Protein AF-A0A957VR36-F1 (afdb_monomer)

Radius of gyration: 20.51 Å; Cα contacts (8 Å, |Δi|>4): 41; chains: 1; bounding box: 46×29×47 Å

Solvent-accessible surface area (backbone atoms only — not comparable to full-atom values): 5712 Å² total; per-residue (Å²): 108,76,69,76,78,45,57,92,58,43,72,81,75,48,73,53,78,92,72,61,63,95,59,81,55,90,84,42,49,68,65,67,69,66,49,57,67,69,60,53,50,53,39,32,52,52,18,60,71,50,59,86,67,78,76,74,84,82,59,70,70,47,64,46,32,34,81,74,72,66,46,51,61,74,40,48,52,60,52,45,54,54,49,55,51,50,52,38,55,72,70,69

Structure (mmCIF, N/CA/C/O backbone):
data_AF-A0A957VR36-F1
#
_entry.id   AF-A0A957VR36-F1
#
loop_
_atom_site.group_PDB
_atom_site.id
_atom_site.type_symbol
_atom_site.label_atom_id
_atom_site.label_alt_id
_atom_site.label_comp_id
_atom_site.label_asym_id
_atom_site.label_entity_id
_atom_site.label_seq_id
_atom_site.pdbx_PDB_ins_code
_atom_site.Cartn_x
_atom_site.Cartn_y
_atom_site.Cartn_z
_atom_site.occupancy
_atom_site.B_iso_or_equiv
_atom_site.auth_seq_id
_atom_site.auth_comp_id
_atom_site.auth_asym_id
_atom_site.auth_atom_id
_atom_site.pdbx_PDB_model_num
ATOM 1 N N . MET A 1 1 ? 9.754 1.749 -32.440 1.00 58.69 1 MET A N 1
ATOM 2 C CA . MET A 1 1 ? 9.448 1.561 -30.998 1.00 58.69 1 MET A CA 1
ATOM 3 C C . MET A 1 1 ? 10.460 2.327 -30.144 1.00 58.69 1 MET 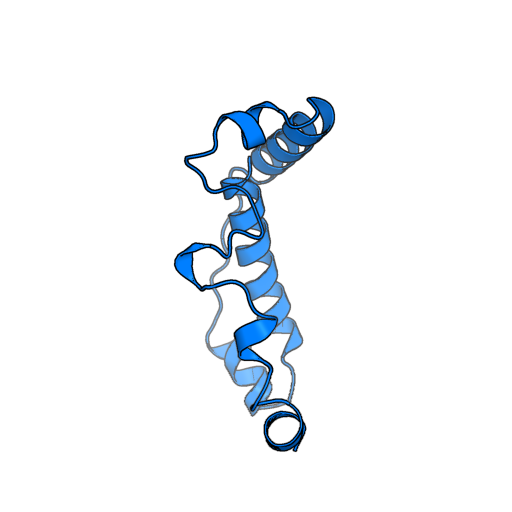A C 1
ATOM 5 O O . MET A 1 1 ? 11.597 2.456 -30.574 1.00 58.69 1 MET A O 1
ATOM 9 N N . LEU A 1 2 ? 10.100 2.838 -28.954 1.00 66.44 2 LEU A N 1
ATOM 10 C CA . LEU A 1 2 ? 11.051 3.535 -28.051 1.00 66.44 2 LEU A CA 1
ATOM 11 C C . LEU A 1 2 ? 12.300 2.683 -27.761 1.00 66.44 2 LEU A C 1
ATOM 13 O O . LEU A 1 2 ? 13.419 3.183 -27.801 1.00 66.44 2 LEU A O 1
ATOM 17 N N . ALA A 1 3 ? 12.105 1.377 -27.576 1.00 69.06 3 ALA A N 1
ATOM 18 C CA . ALA A 1 3 ? 13.185 0.427 -27.345 1.00 69.06 3 ALA A CA 1
ATOM 19 C C . ALA A 1 3 ? 14.204 0.353 -28.497 1.00 69.06 3 ALA A C 1
ATOM 21 O O . ALA A 1 3 ? 15.367 0.112 -28.226 1.00 69.06 3 ALA A O 1
ATOM 22 N N . GLU A 1 4 ? 13.817 0.605 -29.752 1.00 71.12 4 GLU A N 1
ATOM 23 C CA . GLU A 1 4 ? 14.718 0.540 -30.921 1.00 71.12 4 GLU A CA 1
ATOM 24 C C . GLU A 1 4 ? 15.567 1.807 -31.093 1.00 71.12 4 GLU A C 1
ATOM 26 O O . GLU A 1 4 ? 16.609 1.766 -31.736 1.00 71.12 4 GLU A O 1
ATOM 31 N N . ARG A 1 5 ? 15.127 2.945 -30.539 1.00 71.62 5 ARG A N 1
ATOM 32 C CA . ARG A 1 5 ? 15.831 4.234 -30.668 1.00 71.62 5 ARG A CA 1
ATOM 33 C C . ARG A 1 5 ? 16.853 4.492 -29.568 1.00 71.62 5 ARG A C 1
ATOM 35 O O . ARG A 1 5 ? 17.756 5.289 -29.782 1.00 71.62 5 ARG A O 1
ATOM 42 N N . PHE A 1 6 ? 16.697 3.859 -28.407 1.00 73.50 6 PHE A N 1
ATOM 43 C CA . PHE A 1 6 ? 17.460 4.210 -27.206 1.00 73.50 6 PHE A CA 1
ATOM 44 C C . PHE A 1 6 ? 18.255 3.045 -26.602 1.00 73.50 6 PHE A C 1
ATOM 46 O O . PHE A 1 6 ? 18.951 3.249 -25.617 1.00 73.50 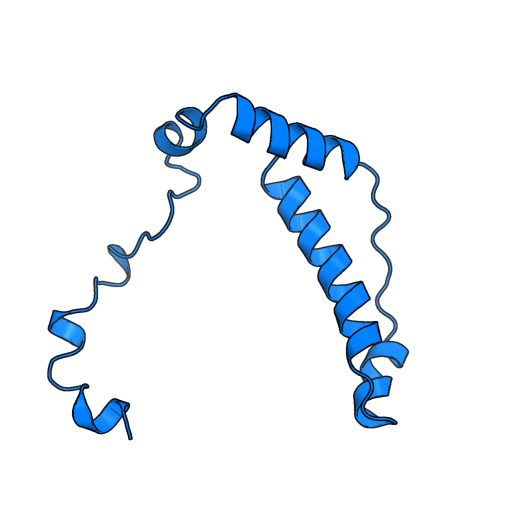6 PHE A O 1
ATOM 53 N N . THR A 1 7 ? 18.197 1.831 -27.163 1.00 73.50 7 THR A N 1
ATOM 54 C CA . THR A 1 7 ? 18.863 0.648 -26.576 1.00 73.50 7 THR A CA 1
ATOM 55 C C . THR A 1 7 ? 20.384 0.735 -26.565 1.00 73.50 7 THR A C 1
ATOM 57 O O . THR A 1 7 ? 20.987 0.224 -25.627 1.00 73.50 7 THR A O 1
ATOM 60 N N . ALA A 1 8 ? 20.993 1.359 -27.578 1.00 76.00 8 ALA A N 1
ATOM 61 C CA . ALA A 1 8 ? 22.449 1.381 -27.735 1.00 76.00 8 ALA A CA 1
ATOM 62 C C . ALA A 1 8 ? 23.165 2.070 -26.557 1.00 76.00 8 ALA A C 1
ATOM 64 O O . ALA A 1 8 ? 24.201 1.580 -26.118 1.00 76.00 8 ALA A O 1
ATOM 65 N N . ASP A 1 9 ? 22.561 3.124 -25.995 1.00 81.00 9 ASP A N 1
ATOM 66 C CA . ASP A 1 9 ? 23.173 3.947 -24.941 1.00 81.00 9 ASP A CA 1
ATOM 67 C C . ASP A 1 9 ? 22.455 3.839 -23.584 1.00 81.00 9 ASP A C 1
ATOM 69 O O . ASP A 1 9 ? 22.877 4.451 -22.601 1.00 81.00 9 ASP A O 1
ATOM 73 N N . LEU A 1 10 ? 21.364 3.068 -23.485 1.00 79.06 10 LEU A N 1
ATOM 74 C CA . LEU A 1 10 ? 20.559 2.975 -22.260 1.00 79.06 10 LEU A CA 1
ATOM 75 C C . LEU A 1 10 ? 21.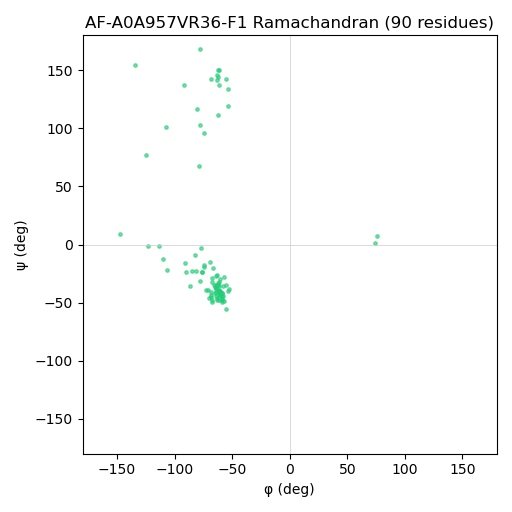368 2.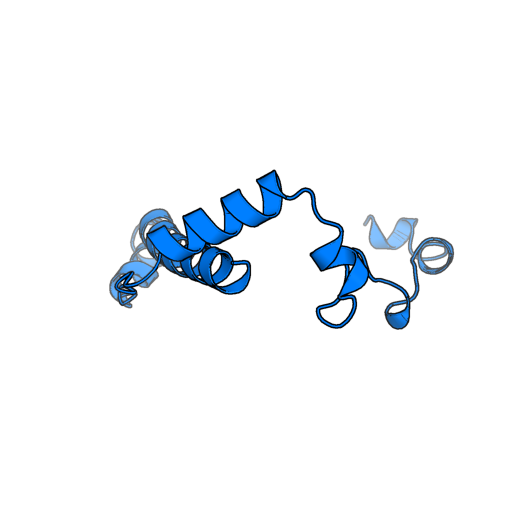432 -21.076 1.00 79.06 10 LEU A C 1
ATOM 77 O O . LEU A 1 10 ? 21.251 2.936 -19.962 1.00 79.06 10 LEU A O 1
ATOM 81 N N . SER A 1 11 ? 22.225 1.439 -21.312 1.00 80.19 11 SER A N 1
ATOM 82 C CA . SER A 1 11 ? 23.079 0.857 -20.271 1.00 80.19 11 SER A CA 1
ATOM 83 C C . SER A 1 11 ? 24.074 1.860 -19.680 1.00 80.19 11 SER A C 1
ATOM 85 O O . SER A 1 11 ? 24.441 1.716 -18.519 1.00 80.19 11 SER A O 1
ATOM 87 N N . ALA A 1 12 ? 24.464 2.895 -20.432 1.00 84.62 12 ALA A N 1
ATOM 88 C CA . ALA A 1 12 ? 25.345 3.956 -19.945 1.00 84.62 12 ALA A CA 1
ATOM 89 C C . ALA A 1 12 ? 24.639 4.942 -18.993 1.00 84.62 12 ALA A C 1
ATOM 91 O O . ALA A 1 12 ? 25.308 5.665 -18.260 1.00 84.62 12 ALA A O 1
ATOM 92 N N . HIS A 1 13 ? 23.302 4.969 -18.988 1.00 85.06 13 HIS A N 1
ATOM 93 C CA . HIS A 1 13 ? 22.495 5.905 -18.193 1.00 85.06 13 HIS A CA 1
ATOM 94 C C . HIS A 1 13 ? 21.746 5.231 -17.037 1.00 85.06 13 HIS A C 1
ATOM 96 O O . HIS A 1 13 ? 21.203 5.916 -16.170 1.00 85.06 13 HIS A O 1
ATOM 102 N N . LEU A 1 14 ? 21.691 3.898 -17.017 1.00 86.38 14 LEU A N 1
ATOM 103 C CA . LEU A 1 14 ? 21.057 3.142 -15.947 1.00 86.38 14 LEU A CA 1
ATOM 104 C C . LEU A 1 14 ? 22.075 2.778 -14.871 1.00 86.38 14 LEU A C 1
ATOM 106 O O . LEU A 1 14 ? 23.179 2.315 -15.150 1.00 86.38 14 LEU A O 1
ATOM 110 N N . GLN A 1 15 ? 21.663 2.923 -13.616 1.00 89.12 15 GLN A N 1
ATOM 111 C CA . GLN A 1 15 ? 22.385 2.308 -12.511 1.00 89.12 15 GLN A CA 1
ATOM 112 C C . GLN A 1 15 ? 22.348 0.784 -12.665 1.00 89.12 15 GLN A C 1
ATOM 114 O O . GLN A 1 15 ? 21.353 0.215 -13.126 1.00 89.12 15 GLN A O 1
ATOM 119 N N . SER A 1 16 ? 23.426 0.110 -12.259 1.00 88.56 16 SER A N 1
ATOM 120 C CA . SER A 1 16 ? 23.413 -1.348 -12.190 1.00 88.56 16 SER A CA 1
ATOM 121 C C . SER A 1 16 ? 22.346 -1.806 -11.197 1.00 88.56 16 SER A C 1
ATOM 123 O O . SER A 1 16 ? 22.056 -1.122 -10.213 1.00 88.56 16 SER A O 1
ATOM 125 N N . ARG A 1 17 ? 21.773 -2.991 -11.433 1.00 85.62 17 ARG A N 1
ATOM 126 C CA . ARG A 1 17 ? 20.729 -3.548 -10.562 1.00 85.62 17 ARG A CA 1
ATOM 127 C C . ARG A 1 17 ? 21.160 -3.584 -9.092 1.00 85.62 17 ARG A C 1
ATOM 129 O O . ARG A 1 17 ? 20.355 -3.294 -8.220 1.00 85.62 17 ARG A O 1
ATOM 136 N N . ASP A 1 18 ? 22.424 -3.904 -8.834 1.00 88.62 18 ASP A N 1
ATOM 137 C CA . ASP A 1 18 ? 22.953 -4.044 -7.474 1.00 88.62 18 ASP A CA 1
ATOM 138 C C . ASP A 1 18 ? 23.195 -2.686 -6.785 1.00 88.62 18 ASP A C 1
ATOM 140 O O . ASP A 1 18 ? 23.185 -2.601 -5.554 1.00 88.62 18 ASP A O 1
ATOM 144 N N . ALA A 1 19 ? 23.377 -1.617 -7.570 1.00 88.94 19 ALA A N 1
ATOM 145 C CA . ALA A 1 19 ? 23.515 -0.245 -7.082 1.00 88.94 19 ALA A CA 1
ATOM 146 C C . ALA A 1 19 ? 22.172 0.502 -6.986 1.00 88.94 19 ALA A C 1
ATOM 148 O O . ALA A 1 19 ? 22.095 1.535 -6.321 1.00 88.94 19 ALA A O 1
ATOM 149 N N . PHE A 1 20 ? 21.115 0.003 -7.631 1.00 90.62 20 PHE A N 1
ATOM 150 C CA . PHE A 1 20 ? 19.807 0.651 -7.646 1.00 90.62 20 PHE A CA 1
ATOM 151 C C . PHE A 1 20 ? 19.081 0.476 -6.304 1.00 90.62 20 PHE A C 1
ATOM 153 O O . PHE A 1 20 ? 18.415 -0.528 -6.052 1.00 90.62 20 PHE A O 1
ATOM 160 N N . ARG A 1 21 ? 19.210 1.484 -5.436 1.00 90.38 21 ARG A N 1
ATOM 161 C CA . ARG A 1 21 ? 18.541 1.567 -4.128 1.00 90.38 21 ARG A CA 1
ATOM 162 C C . ARG A 1 21 ? 17.756 2.880 -4.041 1.00 90.38 21 ARG A C 1
ATOM 164 O O . ARG A 1 21 ? 18.242 3.836 -3.442 1.00 90.38 21 ARG A O 1
ATOM 171 N N . PRO A 1 22 ? 16.575 2.970 -4.683 1.00 91.75 22 PRO A N 1
ATOM 172 C CA . PRO A 1 22 ? 15.800 4.213 -4.736 1.00 91.75 22 PRO A CA 1
ATOM 173 C C . PRO A 1 22 ? 15.255 4.638 -3.366 1.00 91.75 22 PRO A C 1
ATOM 175 O O . PRO A 1 22 ? 14.910 5.801 -3.178 1.00 91.75 22 PRO A O 1
ATOM 178 N N . VAL A 1 23 ? 15.175 3.701 -2.420 1.00 90.69 23 VAL A N 1
ATOM 179 C CA . VAL A 1 23 ? 14.796 3.927 -1.024 1.00 90.69 23 VAL A CA 1
ATOM 180 C C . VAL A 1 23 ? 15.764 3.177 -0.101 1.00 90.69 23 VAL A C 1
ATOM 182 O O . VAL A 1 23 ? 16.350 2.177 -0.537 1.00 90.69 23 VAL A O 1
ATOM 185 N N . PRO A 1 24 ? 15.937 3.629 1.156 1.00 91.94 24 PRO A N 1
ATOM 186 C CA . PRO A 1 24 ? 16.719 2.903 2.152 1.00 91.94 24 PRO A CA 1
ATOM 187 C C . PRO A 1 24 ? 16.209 1.470 2.333 1.00 91.94 24 PRO A C 1
ATOM 189 O O . PRO A 1 24 ? 15.004 1.216 2.289 1.00 91.94 24 PRO A O 1
ATOM 192 N N . THR A 1 25 ? 17.123 0.521 2.536 1.00 91.06 25 THR A N 1
ATOM 193 C CA . THR A 1 25 ? 16.748 -0.858 2.879 1.00 91.06 25 THR A CA 1
ATOM 194 C C . THR A 1 25 ? 16.369 -0.946 4.356 1.00 91.06 25 THR A C 1
ATOM 196 O O . THR A 1 25 ? 16.612 -0.014 5.122 1.00 91.06 25 THR A O 1
ATOM 199 N N . ILE A 1 26 ? 15.782 -2.061 4.796 1.00 90.06 26 ILE A N 1
ATOM 200 C CA . ILE A 1 26 ? 15.404 -2.239 6.208 1.00 90.06 26 ILE A CA 1
ATOM 201 C C . ILE A 1 26 ? 16.622 -2.243 7.152 1.00 90.06 26 ILE A C 1
ATOM 203 O O . ILE A 1 26 ? 16.510 -1.847 8.314 1.00 90.06 26 ILE A O 1
ATOM 207 N N . GLU A 1 27 ? 17.790 -2.641 6.645 1.00 93.44 27 GLU A N 1
ATOM 208 C CA . GLU A 1 27 ? 19.063 -2.642 7.368 1.00 93.44 27 GLU A CA 1
ATOM 209 C C . GLU A 1 27 ? 19.655 -1.234 7.540 1.00 93.44 27 GLU A C 1
ATOM 211 O O . GLU A 1 27 ? 20.474 -1.030 8.436 1.00 93.44 27 GLU A O 1
ATOM 216 N N . ASP A 1 28 ? 19.236 -0.251 6.733 1.00 94.38 28 ASP A N 1
ATOM 217 C CA . ASP A 1 28 ? 19.676 1.146 6.850 1.00 94.38 28 ASP A CA 1
ATOM 218 C C . ASP A 1 28 ? 18.938 1.860 7.992 1.00 94.38 28 ASP A C 1
ATOM 220 O O . ASP A 1 28 ? 18.105 2.751 7.804 1.00 94.38 28 ASP A O 1
ATOM 224 N N . ARG A 1 29 ? 19.227 1.421 9.220 1.00 92.88 29 ARG A N 1
ATOM 225 C CA . ARG A 1 29 ? 18.593 1.932 10.440 1.00 92.88 29 ARG A CA 1
ATOM 226 C C . ARG A 1 29 ? 18.777 3.433 10.613 1.00 92.88 29 ARG A C 1
ATOM 228 O O . ARG A 1 29 ? 17.840 4.095 11.042 1.00 92.88 29 ARG A O 1
ATOM 235 N N . GLY A 1 30 ? 19.933 3.966 10.213 1.00 95.62 30 GLY A N 1
ATOM 236 C CA . GLY A 1 30 ? 20.226 5.396 10.288 1.00 95.62 30 GLY A CA 1
ATOM 237 C C . GLY A 1 30 ? 19.265 6.237 9.449 1.00 95.62 30 GLY A C 1
ATOM 238 O O . GLY A 1 30 ? 18.782 7.262 9.930 1.00 95.62 30 GLY A O 1
ATOM 239 N N . ALA A 1 31 ? 18.925 5.789 8.237 1.00 93.81 31 ALA A N 1
ATOM 240 C CA . ALA A 1 31 ? 17.948 6.484 7.403 1.00 93.81 31 ALA A CA 1
ATOM 241 C C . ALA A 1 31 ? 16.534 6.482 8.018 1.00 93.81 31 ALA A C 1
ATOM 243 O O . ALA A 1 31 ? 15.859 7.511 8.003 1.00 93.81 31 ALA A O 1
ATOM 244 N N . TRP A 1 32 ? 16.096 5.356 8.595 1.00 91.50 32 TRP A N 1
ATOM 245 C CA . TRP A 1 32 ? 14.769 5.243 9.222 1.00 91.50 32 TRP A CA 1
ATOM 246 C C . TRP A 1 32 ? 14.667 5.994 10.554 1.00 91.50 32 TRP A C 1
ATOM 248 O O . TRP A 1 32 ? 13.647 6.615 10.845 1.00 91.50 32 TRP A O 1
ATOM 258 N N . GLU A 1 33 ? 15.720 5.955 11.367 1.00 92.31 33 GLU A N 1
ATOM 259 C CA . GLU A 1 33 ? 15.783 6.649 12.660 1.00 92.31 33 GLU A CA 1
ATOM 260 C C . GLU A 1 33 ? 16.015 8.155 12.496 1.00 92.31 33 GLU A C 1
ATOM 262 O O . GLU A 1 33 ? 15.617 8.933 13.360 1.00 92.31 33 GLU A O 1
ATOM 267 N N . GLY A 1 34 ? 16.587 8.575 11.364 1.00 94.75 34 GLY A N 1
ATOM 268 C CA . GLY A 1 34 ? 16.758 9.978 10.989 1.00 94.75 34 GLY A CA 1
ATOM 269 C C . GLY A 1 34 ? 15.492 10.669 10.468 1.00 94.75 34 GLY A C 1
ATOM 270 O O . GLY A 1 34 ? 15.537 11.867 10.179 1.00 94.75 34 GLY A O 1
ATOM 271 N N . LEU A 1 35 ? 14.366 9.958 10.332 1.00 93.88 35 LEU A N 1
ATOM 272 C CA . LEU A 1 35 ? 13.101 10.565 9.914 1.00 93.88 35 LEU A CA 1
ATOM 273 C C . LEU A 1 35 ? 12.629 11.620 10.932 1.00 93.88 35 LEU A C 1
ATOM 275 O O . LEU A 1 35 ? 12.765 11.415 12.142 1.00 93.88 35 LEU A O 1
ATOM 279 N N . PRO A 1 36 ? 12.006 12.732 10.485 1.00 97.50 36 PRO A N 1
ATOM 280 C CA . PRO A 1 36 ? 11.425 13.703 11.402 1.00 97.50 36 PRO A CA 1
ATOM 281 C C . PRO A 1 36 ? 10.457 13.030 12.378 1.00 97.50 36 PRO A C 1
ATOM 283 O O . PRO A 1 36 ? 9.589 12.253 11.973 1.00 97.50 36 PRO A O 1
ATOM 286 N N . ALA A 1 37 ? 10.567 13.367 13.665 1.00 96.25 37 ALA A N 1
ATOM 287 C CA . ALA A 1 37 ? 9.777 12.726 14.717 1.00 96.25 37 ALA A CA 1
ATOM 288 C C . ALA A 1 37 ? 8.260 12.796 14.459 1.00 96.25 37 ALA A C 1
ATOM 290 O O . ALA A 1 37 ? 7.545 11.841 14.749 1.00 96.25 37 ALA A O 1
ATOM 291 N N . SER A 1 38 ? 7.776 13.891 13.861 1.00 97.38 38 SER A N 1
ATOM 292 C CA . SER A 1 38 ? 6.370 14.058 13.475 1.00 97.38 38 SER A CA 1
ATOM 293 C C . SER A 1 38 ? 5.917 13.062 12.405 1.00 97.38 38 SER A C 1
ATOM 295 O O . SER A 1 38 ? 4.804 12.551 12.489 1.00 97.38 38 SER A O 1
ATOM 297 N N . VAL A 1 39 ? 6.773 12.750 11.428 1.00 96.19 39 VAL A N 1
ATOM 298 C CA . VAL A 1 39 ? 6.483 11.771 10.370 1.00 96.19 39 VAL A CA 1
ATOM 299 C C . VAL A 1 39 ? 6.395 10.377 10.975 1.00 96.19 39 VAL A C 1
ATOM 301 O O . VAL A 1 39 ? 5.412 9.673 10.754 1.00 96.19 39 VAL A O 1
ATOM 304 N N . ARG A 1 40 ? 7.377 10.003 11.805 1.00 94.75 40 ARG A N 1
ATOM 305 C CA . ARG A 1 40 ? 7.367 8.711 12.501 1.00 94.75 40 ARG A CA 1
ATOM 306 C C . ARG A 1 40 ? 6.123 8.558 13.380 1.00 94.75 40 ARG A C 1
ATOM 308 O O . ARG A 1 40 ? 5.443 7.543 13.292 1.00 94.75 40 ARG A O 1
ATOM 315 N N . ALA A 1 41 ? 5.800 9.574 14.180 1.00 96.44 41 ALA A N 1
ATOM 316 C CA . ALA A 1 41 ? 4.618 9.558 15.039 1.00 96.44 41 ALA A CA 1
ATOM 317 C C . ALA A 1 41 ? 3.313 9.424 14.236 1.00 96.44 41 ALA A C 1
ATOM 319 O O . ALA A 1 41 ? 2.432 8.670 14.635 1.00 96.44 41 ALA A O 1
ATOM 320 N N . ALA A 1 42 ? 3.200 10.102 13.088 1.00 97.50 42 ALA A N 1
ATOM 321 C CA . ALA A 1 42 ? 2.023 9.999 12.230 1.00 97.50 42 ALA A CA 1
ATOM 322 C C . ALA A 1 42 ? 1.835 8.584 11.657 1.00 97.50 42 ALA A C 1
ATOM 324 O O . ALA A 1 42 ? 0.710 8.092 11.617 1.00 97.50 42 ALA A O 1
ATOM 325 N N . HIS A 1 43 ? 2.912 7.915 11.231 1.00 96.19 43 HIS A N 1
ATOM 326 C CA . HIS A 1 43 ? 2.822 6.535 10.740 1.00 96.19 43 HIS A CA 1
ATOM 327 C C . HIS A 1 43 ? 2.477 5.543 11.853 1.00 96.19 43 HIS A C 1
ATOM 329 O O . HIS A 1 43 ? 1.607 4.701 11.639 1.00 96.19 43 HIS A O 1
ATOM 335 N N . ILE A 1 44 ? 3.068 5.699 13.042 1.00 97.00 44 ILE A N 1
ATOM 336 C CA . ILE A 1 44 ? 2.735 4.877 14.215 1.00 97.00 44 ILE A CA 1
ATOM 337 C C . ILE A 1 44 ? 1.253 5.021 14.571 1.00 97.00 44 ILE A C 1
ATOM 339 O O . ILE A 1 44 ? 0.562 4.014 14.669 1.00 97.00 44 ILE A O 1
ATOM 343 N N . ALA A 1 45 ? 0.738 6.251 14.675 1.00 98.25 45 ALA A N 1
ATOM 344 C CA . ALA A 1 45 ? -0.668 6.493 15.005 1.00 98.25 45 ALA A CA 1
ATOM 345 C C . ALA A 1 45 ? -1.626 5.840 13.992 1.00 98.25 45 ALA A C 1
ATOM 347 O O . ALA A 1 45 ? -2.601 5.201 14.376 1.00 98.25 45 ALA A O 1
ATOM 348 N N . ARG A 1 46 ? -1.317 5.921 12.689 1.00 98.12 46 ARG A N 1
ATOM 349 C CA . ARG A 1 46 ? -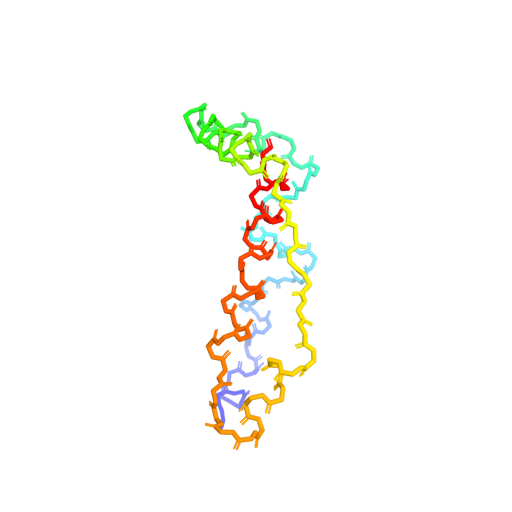2.100 5.232 11.647 1.00 98.12 46 ARG A CA 1
ATOM 350 C C . ARG A 1 46 ? -2.040 3.710 11.789 1.00 98.12 46 ARG A C 1
ATOM 352 O O . ARG A 1 46 ? -3.029 3.036 11.520 1.00 98.12 46 ARG A O 1
ATOM 359 N N . GLY A 1 47 ? -0.887 3.167 12.181 1.00 98.25 47 GLY A N 1
ATOM 360 C CA . GLY A 1 47 ? -0.733 1.748 12.493 1.00 98.25 47 GLY A CA 1
ATOM 361 C C . GLY A 1 47 ? -1.593 1.327 13.679 1.00 98.25 47 GLY A C 1
ATOM 362 O O . GLY A 1 47 ? -2.310 0.335 13.585 1.00 98.25 47 GLY A O 1
ATOM 363 N N . GLU A 1 48 ? -1.578 2.111 14.756 1.00 98.44 48 GLU A N 1
ATOM 364 C CA . GLU A 1 48 ? -2.399 1.890 15.950 1.00 98.44 48 GLU A CA 1
ATOM 365 C C . GLU A 1 48 ? -3.901 1.936 15.632 1.00 98.44 48 GLU A C 1
ATOM 367 O O . GLU A 1 48 ? -4.638 1.051 16.064 1.00 98.44 48 GLU A O 1
ATOM 372 N N . GLU A 1 49 ? -4.351 2.897 14.820 1.00 97.81 49 GLU A N 1
ATOM 373 C CA . GLU A 1 49 ? -5.737 2.976 14.327 1.00 97.81 49 GLU A CA 1
ATOM 374 C C . GLU A 1 49 ? -6.135 1.759 13.474 1.00 97.81 49 GLU A C 1
ATOM 376 O O . GLU A 1 49 ? -7.293 1.339 13.482 1.00 97.81 49 GLU A O 1
ATOM 381 N N . ALA A 1 50 ? -5.180 1.181 12.741 1.00 97.44 50 ALA A N 1
ATOM 382 C CA . ALA A 1 50 ? -5.388 0.010 11.896 1.00 97.44 50 ALA A CA 1
ATOM 383 C C . ALA A 1 50 ? -5.347 -1.325 12.667 1.00 97.44 50 ALA A C 1
ATOM 385 O O . ALA A 1 50 ? -5.676 -2.376 12.098 1.00 97.44 50 ALA A O 1
ATOM 386 N N . LEU A 1 51 ? -4.951 -1.325 13.947 1.00 97.62 51 LEU A N 1
ATOM 387 C CA . LEU A 1 51 ? -4.935 -2.539 14.762 1.00 97.62 51 LEU A CA 1
ATOM 388 C C . LEU A 1 51 ? -6.345 -3.117 14.902 1.00 97.62 51 LEU A C 1
ATOM 390 O O . LEU A 1 51 ? -7.327 -2.418 15.128 1.00 97.62 51 LEU A O 1
ATOM 394 N N . GLY A 1 52 ? -6.444 -4.440 14.780 1.00 96.00 52 GLY A N 1
ATOM 395 C CA . GLY A 1 52 ? -7.729 -5.134 14.853 1.00 96.00 52 GLY A CA 1
ATOM 396 C C . GLY A 1 52 ? -8.593 -5.001 13.596 1.00 96.00 52 GLY A C 1
ATOM 397 O O . GLY A 1 52 ? -9.725 -5.484 13.609 1.00 96.00 52 GLY A O 1
ATOM 398 N N . TYR A 1 53 ? -8.079 -4.414 12.505 1.00 97.44 53 TYR A N 1
ATOM 399 C CA . TYR A 1 53 ? -8.771 -4.425 11.218 1.00 97.44 53 TYR A CA 1
ATOM 400 C C . TYR A 1 53 ? -9.134 -5.859 10.808 1.00 97.44 53 TYR A C 1
ATOM 402 O O . TYR A 1 53 ? -8.276 -6.730 10.625 1.00 97.44 53 TYR A O 1
ATOM 410 N N . ALA A 1 54 ? -10.433 -6.107 10.655 1.00 97.00 54 ALA A N 1
ATOM 411 C CA . ALA A 1 54 ? -10.944 -7.387 10.202 1.00 97.00 54 ALA A CA 1
ATOM 412 C C . ALA A 1 54 ? -10.766 -7.488 8.687 1.00 97.00 54 ALA A C 1
ATOM 414 O O . ALA A 1 54 ? -11.536 -6.907 7.928 1.00 97.00 54 ALA A O 1
ATOM 415 N N . TYR A 1 55 ? -9.757 -8.239 8.244 1.00 95.69 55 TYR A N 1
ATOM 416 C CA . TYR A 1 55 ? -9.494 -8.433 6.821 1.00 95.69 55 TYR A CA 1
ATOM 417 C C . TYR A 1 55 ? -10.667 -9.143 6.135 1.00 95.69 55 TYR A C 1
ATOM 419 O O . TYR A 1 55 ? -10.876 -10.338 6.379 1.00 95.69 55 TYR A O 1
ATOM 427 N N . PRO A 1 56 ? -11.414 -8.461 5.247 1.00 92.69 56 PRO A N 1
ATOM 428 C CA . PRO A 1 56 ? -12.533 -9.091 4.575 1.00 92.69 56 PRO A CA 1
ATOM 429 C C . PRO A 1 56 ? -12.028 -10.170 3.613 1.00 92.69 56 PRO A C 1
ATOM 431 O O . PRO A 1 56 ? -11.007 -10.018 2.931 1.00 92.69 56 PRO A O 1
ATOM 434 N N . GLY A 1 57 ? -12.774 -11.270 3.525 1.00 94.31 57 GLY A N 1
ATOM 435 C CA . GLY A 1 57 ? -12.621 -12.199 2.412 1.00 94.31 57 GLY A CA 1
ATOM 436 C C . GLY A 1 57 ? -12.963 -11.497 1.096 1.00 94.31 57 GLY A C 1
ATOM 437 O O . GLY A 1 57 ? -13.802 -10.601 1.070 1.00 94.31 57 GLY A O 1
ATOM 438 N N . VAL A 1 58 ? -12.336 -11.915 -0.005 1.00 94.56 58 VAL A N 1
ATOM 439 C CA . VAL A 1 58 ? -12.662 -11.412 -1.349 1.00 94.56 58 VAL A CA 1
ATOM 440 C C . VAL A 1 58 ? -13.400 -12.520 -2.098 1.00 94.56 58 VAL A C 1
ATOM 442 O O . VAL A 1 58 ? -12.756 -13.466 -2.559 1.00 94.56 58 VAL A O 1
ATOM 445 N N . PRO A 1 59 ? -14.741 -12.463 -2.201 1.00 95.62 59 PRO A N 1
ATOM 446 C CA . PRO A 1 59 ? -15.507 -13.524 -2.836 1.00 95.62 59 PRO A CA 1
ATOM 447 C C . PRO A 1 59 ? -15.152 -13.666 -4.317 1.00 95.62 59 PRO A C 1
ATOM 449 O O . PRO A 1 59 ? -15.036 -12.675 -5.041 1.00 95.62 59 PRO A O 1
ATOM 452 N N . ALA A 1 60 ? -15.089 -14.906 -4.810 1.00 96.75 60 ALA A N 1
ATOM 453 C CA . ALA A 1 60 ? -14.892 -15.180 -6.236 1.00 96.75 60 ALA A CA 1
ATOM 454 C C . ALA A 1 60 ? -15.975 -14.521 -7.113 1.00 96.75 60 ALA A C 1
ATOM 456 O O . ALA A 1 60 ? -15.728 -14.154 -8.259 1.00 96.75 60 ALA A O 1
ATOM 457 N 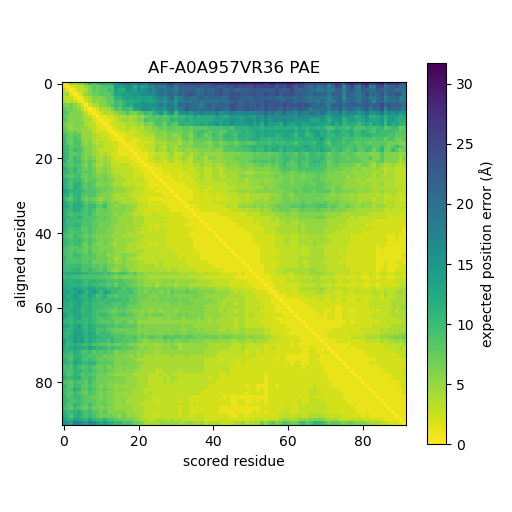N . THR A 1 61 ? -17.177 -14.313 -6.570 1.00 97.38 61 THR A N 1
ATOM 458 C CA . THR A 1 61 ? -18.268 -13.625 -7.268 1.00 97.38 61 THR A CA 1
ATOM 459 C C . THR A 1 61 ? -17.937 -12.177 -7.613 1.00 97.38 61 THR A C 1
ATOM 461 O O . THR A 1 61 ? -18.377 -11.725 -8.666 1.00 97.38 61 THR A O 1
ATOM 464 N N . VAL A 1 62 ? -17.150 -11.475 -6.788 1.00 97.31 62 VAL A N 1
ATOM 465 C CA . VAL A 1 62 ? -16.725 -10.091 -7.052 1.00 97.31 62 VAL A CA 1
ATOM 466 C C . VAL A 1 62 ? -15.709 -10.053 -8.195 1.00 97.31 62 VAL A C 1
ATOM 468 O O . VAL A 1 62 ? -15.836 -9.222 -9.088 1.00 97.31 62 VAL A O 1
ATOM 471 N N . TYR A 1 63 ? -14.789 -11.021 -8.265 1.00 96.00 63 TYR A N 1
ATOM 472 C CA . TYR A 1 63 ? -13.903 -11.183 -9.427 1.00 96.00 63 TYR A CA 1
ATOM 473 C C . TYR A 1 63 ? -14.682 -11.409 -10.731 1.00 96.00 63 TYR A C 1
ATOM 475 O O . TYR A 1 63 ? -14.356 -10.835 -11.770 1.00 96.00 63 TYR A O 1
ATOM 483 N N . LEU A 1 64 ? -15.740 -12.225 -10.686 1.00 97.94 64 LEU A N 1
ATOM 484 C CA . LEU A 1 64 ? -16.548 -12.539 -11.868 1.00 97.94 64 LEU A CA 1
ATOM 485 C C . LEU A 1 64 ? -17.369 -11.349 -12.387 1.00 97.94 64 LEU A C 1
ATOM 487 O O . LEU A 1 64 ? -17.849 -11.411 -13.519 1.00 97.94 64 LEU A O 1
ATOM 491 N N . GLN A 1 65 ? -17.544 -10.274 -11.611 1.00 98.38 65 GLN A N 1
ATOM 492 C CA . GLN A 1 65 ? -18.297 -9.097 -12.061 1.00 98.38 65 GLN A CA 1
ATOM 493 C C . GLN A 1 65 ? -17.649 -8.428 -13.273 1.00 98.38 65 GLN A C 1
ATOM 495 O O . GLN A 1 65 ? -18.367 -7.993 -14.173 1.00 98.38 65 GLN A O 1
ATOM 500 N N . PHE A 1 66 ? -16.318 -8.432 -13.363 1.00 97.75 66 PHE A N 1
ATOM 501 C CA . PHE A 1 66 ? -15.637 -7.873 -14.525 1.00 97.75 66 PHE A CA 1
ATOM 502 C C . PHE A 1 66 ? -15.997 -8.643 -15.800 1.00 97.75 66 PHE A C 1
ATOM 504 O O . PHE A 1 66 ? -16.413 -8.050 -16.790 1.00 97.75 66 PHE A O 1
ATOM 511 N N . ALA A 1 67 ? -15.943 -9.976 -15.748 1.00 97.69 67 ALA A N 1
ATOM 512 C CA . ALA A 1 67 ? -16.295 -10.823 -16.886 1.00 97.69 67 ALA A CA 1
ATOM 513 C C . ALA A 1 67 ? -17.792 -10.769 -17.242 1.00 97.69 67 ALA A C 1
ATOM 515 O O . ALA A 1 67 ? -18.153 -10.911 -18.406 1.00 97.69 67 ALA A O 1
ATOM 516 N N . ARG A 1 68 ? -18.674 -10.589 -16.250 1.00 98.12 68 ARG A N 1
ATOM 517 C CA . ARG A 1 68 ? -20.135 -10.632 -16.442 1.00 98.12 68 ARG A CA 1
ATOM 518 C C . ARG A 1 68 ? -20.743 -9.299 -16.865 1.00 98.12 68 ARG A C 1
ATOM 520 O O . ARG A 1 68 ? -21.727 -9.294 -17.593 1.00 98.12 68 ARG A O 1
ATOM 527 N N . MET A 1 69 ? -20.217 -8.191 -16.352 1.00 98.06 69 MET A N 1
ATOM 528 C CA . MET A 1 69 ? -20.832 -6.866 -16.489 1.00 98.06 69 MET A CA 1
ATOM 529 C C . MET A 1 69 ? -19.811 -5.721 -16.564 1.00 98.06 69 MET A C 1
ATOM 531 O O . MET A 1 69 ? -20.191 -4.560 -16.469 1.00 98.06 69 MET A O 1
ATOM 535 N N . GLY A 1 70 ? -18.515 -6.022 -16.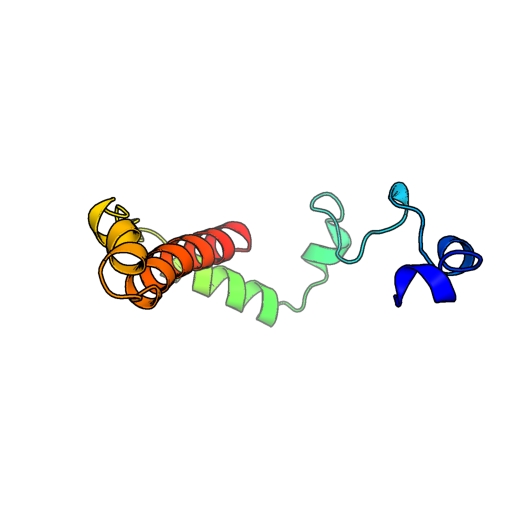692 1.00 97.88 70 GLY A N 1
ATOM 536 C CA . GLY A 1 70 ? -17.458 -5.014 -16.811 1.00 97.88 70 GLY A CA 1
ATOM 537 C C . GLY A 1 70 ? -17.115 -4.266 -15.519 1.00 97.88 70 GLY A C 1
ATOM 538 O O . GLY A 1 70 ? -16.236 -3.410 -15.540 1.00 97.88 70 GLY A O 1
ATOM 539 N N . ASN A 1 71 ? -17.753 -4.578 -14.385 1.00 97.94 71 ASN A N 1
ATOM 540 C CA . ASN A 1 71 ? -17.465 -3.907 -13.117 1.00 97.94 71 ASN A CA 1
ATOM 541 C C . ASN A 1 71 ? -16.205 -4.495 -12.465 1.00 97.94 71 ASN A C 1
ATOM 543 O O . ASN A 1 71 ? -16.179 -5.667 -12.087 1.00 97.94 71 ASN A O 1
ATOM 547 N N . ARG A 1 72 ? -15.172 -3.659 -12.327 1.00 96.81 72 ARG A N 1
ATOM 548 C CA . ARG A 1 72 ? -13.920 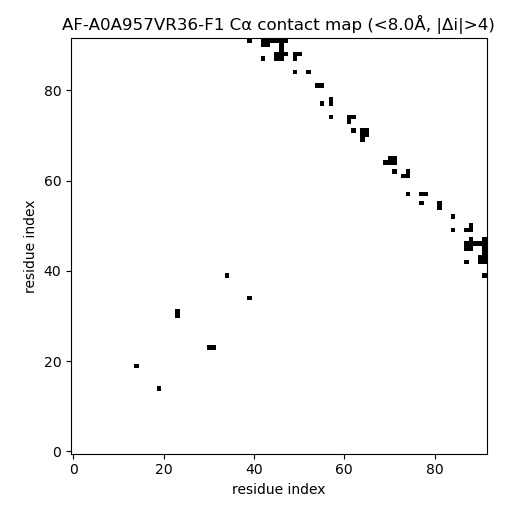-3.976 -11.626 1.00 96.81 72 ARG A CA 1
ATOM 549 C C . ARG A 1 72 ? -13.792 -3.265 -10.272 1.00 96.81 72 ARG A C 1
ATOM 551 O O . ARG A 1 72 ? -13.069 -3.749 -9.405 1.00 96.81 72 ARG A O 1
ATOM 558 N N . SER A 1 73 ? -14.513 -2.166 -10.073 1.00 98.12 73 SER A N 1
ATOM 559 C CA . SER A 1 73 ? -14.359 -1.276 -8.918 1.00 98.12 73 SER A CA 1
ATOM 560 C C . SER A 1 73 ? -14.635 -1.974 -7.588 1.00 98.12 73 SER A C 1
ATOM 562 O O . SER A 1 73 ? -13.871 -1.802 -6.648 1.00 98.12 73 SER A O 1
ATOM 564 N N . ASN 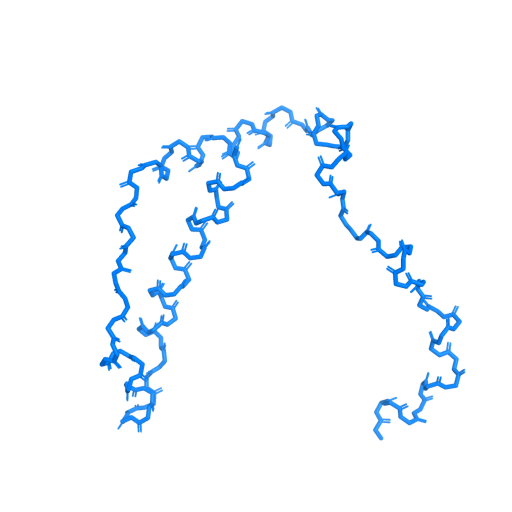A 1 74 ? -15.641 -2.853 -7.527 1.00 97.12 74 ASN A N 1
ATOM 565 C CA . ASN A 1 74 ? -15.956 -3.593 -6.297 1.00 97.12 74 ASN A CA 1
ATOM 566 C C . ASN A 1 74 ? -14.820 -4.536 -5.863 1.00 97.12 74 ASN A C 1
ATOM 568 O O . ASN A 1 74 ? -14.593 -4.753 -4.675 1.00 97.12 74 ASN A O 1
ATOM 572 N N . TYR A 1 75 ? -14.114 -5.135 -6.828 1.00 97.19 75 TYR A N 1
ATOM 573 C CA . TYR A 1 75 ? -12.929 -5.937 -6.532 1.00 97.19 75 TYR A CA 1
ATOM 574 C C . TYR A 1 75 ? -11.777 -5.045 -6.066 1.00 97.19 75 TYR A C 1
ATOM 576 O O . TYR A 1 75 ? -11.103 -5.368 -5.089 1.00 97.19 75 TYR A O 1
ATOM 584 N N . GLU A 1 76 ? -11.549 -3.945 -6.786 1.00 96.94 76 GLU A N 1
ATOM 585 C CA . GLU A 1 76 ? -10.463 -3.008 -6.512 1.00 96.94 76 GLU A CA 1
ATOM 586 C C . GLU A 1 76 ? -10.553 -2.430 -5.112 1.00 96.94 76 GLU A C 1
ATOM 588 O O . GLU A 1 76 ? -9.552 -2.464 -4.410 1.00 96.94 76 GLU A O 1
ATOM 593 N N . GLU A 1 77 ? -11.730 -1.976 -4.692 1.00 97.00 77 GLU A N 1
ATOM 594 C CA . GLU A 1 77 ? -11.964 -1.431 -3.355 1.00 97.00 77 GLU A CA 1
ATOM 595 C C . GLU A 1 77 ? -11.558 -2.437 -2.267 1.00 97.00 77 GLU A C 1
ATOM 597 O O . GLU A 1 77 ? -10.643 -2.176 -1.489 1.00 97.00 77 GLU A O 1
ATOM 602 N N . LEU A 1 78 ? -12.108 -3.658 -2.304 1.00 96.69 78 LEU A N 1
ATOM 603 C CA . LEU A 1 78 ? -11.768 -4.712 -1.338 1.00 96.69 78 LEU A CA 1
ATOM 604 C C . LEU A 1 78 ? -10.282 -5.089 -1.359 1.00 96.69 78 LEU A C 1
ATOM 606 O O . LEU A 1 78 ? -9.679 -5.374 -0.322 1.00 96.69 78 LEU A O 1
ATOM 610 N N . HIS A 1 79 ? -9.688 -5.166 -2.548 1.00 95.56 79 HIS A N 1
ATOM 611 C CA . HIS A 1 79 ? -8.279 -5.503 -2.695 1.00 95.56 79 HIS A CA 1
ATOM 612 C C . HIS A 1 79 ? -7.381 -4.388 -2.147 1.00 95.56 79 HIS A C 1
ATOM 614 O O . HIS A 1 79 ? -6.413 -4.665 -1.431 1.00 95.56 79 HIS A O 1
ATOM 620 N N . PHE A 1 80 ? -7.689 -3.136 -2.483 1.00 96.81 80 PHE A N 1
ATOM 621 C CA . PHE A 1 80 ? -6.916 -1.982 -2.064 1.00 96.81 80 PHE A CA 1
ATOM 622 C C . PHE A 1 80 ? -7.042 -1.743 -0.571 1.00 96.81 80 PHE A C 1
ATOM 624 O O . PHE A 1 80 ? -6.005 -1.550 0.050 1.00 96.81 80 PHE A O 1
ATOM 631 N N . ASP A 1 81 ? -8.220 -1.840 0.031 1.00 96.62 81 ASP A N 1
ATOM 632 C CA . ASP A 1 81 ? -8.368 -1.653 1.478 1.00 96.62 81 ASP A CA 1
ATOM 633 C C . ASP A 1 81 ? -7.476 -2.621 2.259 1.00 96.62 81 ASP A C 1
ATOM 635 O O . ASP A 1 81 ? -6.667 -2.216 3.094 1.00 96.62 81 ASP A O 1
ATOM 639 N N . ARG A 1 82 ? -7.516 -3.909 1.897 1.00 97.19 82 ARG A N 1
ATOM 640 C CA . ARG A 1 82 ? -6.648 -4.929 2.504 1.00 97.19 82 ARG A CA 1
ATOM 641 C C . ARG A 1 82 ? -5.167 -4.590 2.338 1.00 97.19 82 ARG A C 1
ATOM 643 O O . ARG A 1 82 ? -4.391 -4.756 3.280 1.00 97.19 82 ARG A O 1
ATOM 650 N N . ARG A 1 83 ? -4.769 -4.151 1.140 1.00 97.12 83 ARG A N 1
ATOM 651 C CA . ARG A 1 83 ? -3.376 -3.822 0.820 1.00 97.12 83 ARG A CA 1
ATOM 652 C C . ARG A 1 83 ? -2.897 -2.583 1.580 1.00 97.12 83 ARG A C 1
ATOM 654 O O . ARG A 1 83 ? -1.845 -2.654 2.203 1.00 97.12 83 ARG A O 1
ATOM 661 N N . HIS A 1 84 ? -3.655 -1.490 1.565 1.00 97.25 84 HIS A N 1
ATOM 662 C CA . HIS A 1 84 ? -3.285 -0.244 2.240 1.00 97.25 84 HIS A CA 1
ATOM 663 C C . HIS A 1 84 ? -3.231 -0.421 3.760 1.00 97.25 84 HIS A C 1
ATOM 665 O O . HIS A 1 84 ? -2.337 0.129 4.405 1.00 97.25 84 HIS A O 1
ATOM 671 N N . THR A 1 85 ? -4.128 -1.227 4.340 1.00 97.88 85 THR A N 1
ATOM 672 C CA . THR A 1 85 ? -4.054 -1.561 5.768 1.00 97.88 85 THR A CA 1
ATOM 673 C C . THR A 1 85 ? -2.786 -2.350 6.088 1.00 97.88 85 THR A C 1
ATOM 675 O O . THR A 1 85 ? -2.093 -2.025 7.049 1.00 97.88 85 THR A O 1
ATOM 678 N N . LEU A 1 86 ? -2.429 -3.349 5.271 1.00 97.38 86 LEU A N 1
ATOM 679 C CA . LEU A 1 86 ? -1.175 -4.088 5.456 1.00 97.38 86 LEU A CA 1
ATOM 680 C C . LEU A 1 86 ? 0.055 -3.176 5.333 1.00 97.38 86 LEU A C 1
ATOM 682 O O . LEU A 1 86 ? 0.960 -3.265 6.158 1.00 97.38 86 LEU A O 1
ATOM 686 N N . GLU A 1 87 ? 0.085 -2.296 4.331 1.00 96.62 87 GLU A N 1
ATOM 687 C CA . GLU A 1 87 ? 1.162 -1.313 4.152 1.00 96.62 87 GLU A CA 1
ATOM 688 C C . GLU A 1 87 ? 1.279 -0.392 5.374 1.00 96.62 87 GLU A C 1
ATOM 690 O O . GLU A 1 87 ? 2.378 -0.185 5.884 1.00 96.62 87 GLU A O 1
ATOM 695 N N . THR A 1 88 ? 0.147 0.093 5.891 1.00 97.56 88 THR A N 1
ATOM 696 C CA . THR A 1 88 ? 0.096 0.956 7.080 1.00 97.56 88 THR A CA 1
ATOM 697 C C . THR A 1 88 ? 0.655 0.247 8.313 1.00 97.56 88 THR A C 1
ATOM 699 O O . THR A 1 88 ? 1.509 0.806 8.993 1.00 97.56 88 THR A O 1
ATOM 702 N N . LEU A 1 89 ? 0.235 -0.996 8.564 1.00 97.19 89 LEU A N 1
ATOM 703 C CA . LEU A 1 89 ? 0.718 -1.795 9.695 1.00 97.19 89 LEU A CA 1
ATOM 704 C C . LEU A 1 89 ? 2.191 -2.202 9.566 1.00 97.19 89 LEU A C 1
ATOM 706 O O . LEU A 1 89 ? 2.851 -2.405 10.575 1.00 97.19 89 LEU A O 1
ATOM 710 N N . THR A 1 90 ? 2.706 -2.349 8.343 1.00 94.12 90 THR A N 1
ATOM 711 C CA . THR A 1 90 ? 4.109 -2.734 8.110 1.00 94.12 90 THR A CA 1
ATOM 712 C C . THR A 1 90 ? 5.067 -1.557 8.301 1.00 94.12 90 THR A C 1
ATOM 714 O O . THR A 1 90 ? 6.223 -1.761 8.662 1.00 94.12 90 THR A O 1
ATOM 717 N N . LEU A 1 91 ? 4.611 -0.334 8.010 1.00 90.56 91 LEU A N 1
ATOM 718 C CA . LEU A 1 91 ? 5.424 0.880 8.124 1.00 90.56 91 LEU A CA 1
ATOM 719 C C . LEU A 1 91 ? 5.451 1.487 9.534 1.00 90.56 91 LEU A C 1
ATOM 721 O O . LEU A 1 91 ? 6.363 2.264 9.818 1.00 90.56 91 LEU A O 1
ATOM 725 N N . ALA A 1 92 ? 4.442 1.198 10.358 1.00 88.56 92 ALA A N 1
ATOM 726 C CA . ALA A 1 92 ? 4.324 1.678 11.735 1.00 88.56 92 ALA A CA 1
ATOM 727 C C . ALA A 1 92 ? 5.333 0.994 12.672 1.00 88.56 92 ALA A C 1
ATOM 729 O O . ALA A 1 92 ? 5.973 1.725 13.467 1.00 88.56 92 ALA A O 1
#

Foldseek 3Di:
DVCVPCVVCVVVVDDDPVPDDVDDDPVPVVRVVPPDPVVLVVLVVLLVVLPPPDLDDQDVVLVCCCVVPNDNVSNVVSVVVNVVSVVSNVSD

Sequence (92 aa):
MLAERFTADLSAHLQSRDAFRPVPTIEDRGAWEGLPASVRAAHIARGEEALGYAYPGVPATVYLQFARMGNRSNYEELHFDRRHTLETLTLA

Secondary structure (DSSP, 8-state):
-HHHHHHHHHHHHSPPTTT--SS--TT-HHHHHTS-HHHHHHHHHHHHHHTT-------HHHHHHHHHHS--HHHHHHHHHHHHHHHHHHH-

Nearest PDB structures (foldseek):
  8r6z-assembly2_A  TM=7.556E-01  e=2.507E-03  Bacteroides thetaiotaomicron VPI-5482
  8r70-assembly1_A  TM=7.502E-01  e=5.041E-03  Bacteroides thetaiotaomicron VPI-5482
  8r75-assembly1_A  TM=7.485E-01  e=6.003E-03  Bacteroides thetaiotaomicron VPI-5482
  8r73-assembly1_A  TM=7.548E-01  e=1.279E-02  Bacteroides cellulosilyticus WH2
  6cwp-assembly1_A  TM=2.556E-01  e=8.672E+00  Flavobacterium johnsoniae UW101

Mean predicted aligned error: 6.1 Å

pLDDT: mean 92.24, std 8.2, range [58.69, 98.44]